Protein AF-A0A843EK26-F1 (afdb_monomer)

pLDDT: mean 82.98, std 13.91, range [39.34, 96.5]

Nearest PDB structures (foldseek):
  8uqu-assembly1_A  TM=2.388E-01  e=3.003E+00  Bordetella bronchiseptica

Mean predicted aligned error: 7.23 Å

Foldseek 3Di:
DDPLVVVLLCLLPDDPVVLVVLLVVLLVVQLQVQLVVDPNSPCSVVVSLLLLLLLLLQQLDADPQSCVVNQVVLCVVVVHRDDPVSVRVVCVVVVSSPNVVSLVVNLLVLQVVCVVPVVSSVSSLVSSSSSCSRVSDRDPVSSVSSVSSVDHDPDPDDSVVVVCVVVVVD

Sequence (170 aa):
MSSFDTLCKNIEEMDPDKFAQLFNEKSVAVISKLSSLTADGKDGVSIYMEFILASVSADGKLSPNEYLLLKPVFDRMAEKDTSYEDGVAIFNAMGLNKPGAYQKVVDLMADIFGMVDEDLKD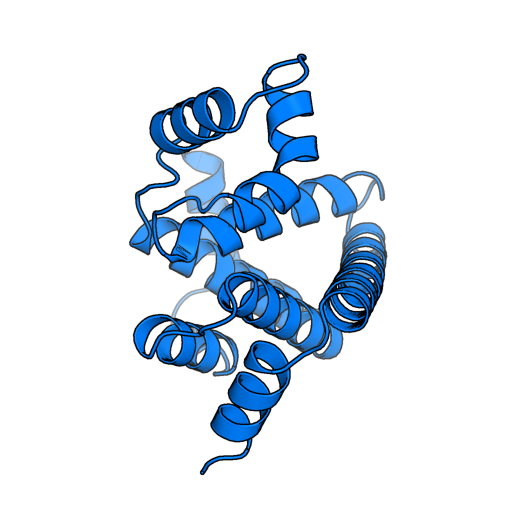DIILICLLVCGIDGEITEDEKKWIKQLIEPLQLEIDPMEYINGFLDKA

Structure (mmCIF, N/CA/C/O backbone):
data_AF-A0A843EK26-F1
#
_entry.id   AF-A0A843EK26-F1
#
loop_
_atom_site.group_PDB
_atom_site.id
_atom_site.type_symbol
_atom_site.label_atom_id
_atom_site.label_alt_id
_atom_site.label_comp_id
_atom_site.label_asym_id
_atom_site.label_entity_id
_atom_site.label_seq_id
_atom_site.pdbx_PDB_ins_code
_atom_site.Cartn_x
_atom_site.Cartn_y
_atom_site.Cartn_z
_atom_site.occupancy
_atom_site.B_iso_or_equiv
_atom_site.auth_seq_id
_atom_site.auth_comp_id
_atom_site.auth_asym_id
_atom_site.auth_atom_id
_atom_site.pdbx_PDB_model_num
ATOM 1 N N . MET A 1 1 ? -21.400 6.689 13.102 1.00 58.38 1 MET A N 1
ATOM 2 C CA . MET A 1 1 ? -20.231 6.135 12.397 1.00 58.38 1 MET A CA 1
ATOM 3 C C . MET A 1 1 ? -20.695 5.821 10.989 1.00 58.38 1 MET A C 1
ATOM 5 O O . MET A 1 1 ? -21.744 5.195 10.863 1.00 58.38 1 MET A O 1
ATOM 9 N N . SER A 1 2 ? -20.049 6.380 9.966 1.00 78.94 2 SER A N 1
ATOM 10 C CA . SER A 1 2 ? -20.408 6.077 8.575 1.00 78.94 2 SER A CA 1
ATOM 11 C C . SER A 1 2 ? -19.964 4.654 8.210 1.00 78.94 2 SER A C 1
ATOM 13 O O . SER A 1 2 ? -19.123 4.081 8.901 1.00 78.94 2 SER A O 1
ATOM 15 N N . SER A 1 3 ? -20.505 4.081 7.126 1.00 82.62 3 SER A N 1
ATOM 16 C CA . SER A 1 3 ? -20.071 2.760 6.630 1.00 82.62 3 SER A CA 1
ATOM 17 C C . SER A 1 3 ? -18.565 2.716 6.352 1.00 82.62 3 SER A C 1
ATOM 19 O O . SER A 1 3 ? -17.928 1.691 6.573 1.00 82.62 3 SER A O 1
ATOM 21 N N . PHE A 1 4 ? -18.001 3.841 5.906 1.00 85.81 4 PHE A N 1
ATOM 22 C CA . PHE A 1 4 ? -16.573 3.988 5.658 1.00 85.81 4 PHE A CA 1
ATOM 23 C C . PHE A 1 4 ? -15.762 3.954 6.956 1.00 85.81 4 PHE A C 1
ATOM 25 O O . PHE A 1 4 ? -14.807 3.196 7.061 1.00 85.81 4 PHE A O 1
ATOM 32 N N . ASP A 1 5 ? -16.179 4.698 7.985 1.00 86.38 5 ASP A N 1
ATOM 33 C CA . ASP A 1 5 ? -15.455 4.697 9.263 1.00 86.38 5 ASP A CA 1
ATOM 34 C C . ASP A 1 5 ? -15.483 3.299 9.911 1.00 86.38 5 ASP A C 1
ATOM 36 O O . ASP A 1 5 ? -14.519 2.884 10.549 1.00 86.38 5 ASP A O 1
ATOM 40 N N . THR A 1 6 ? -16.583 2.553 9.744 1.00 87.25 6 THR A N 1
ATOM 41 C CA . THR A 1 6 ? -16.665 1.152 10.179 1.00 87.25 6 THR A CA 1
ATOM 42 C C . THR A 1 6 ? -15.706 0.252 9.400 1.00 87.25 6 THR A C 1
ATOM 44 O O . THR A 1 6 ? -15.088 -0.617 10.007 1.00 87.25 6 THR A O 1
ATOM 47 N N . LEU A 1 7 ? -15.544 0.461 8.090 1.00 88.62 7 LEU A N 1
ATOM 48 C CA . LEU A 1 7 ? -14.563 -0.268 7.285 1.00 88.62 7 LEU A CA 1
ATOM 49 C C . LEU A 1 7 ? -13.130 0.008 7.758 1.00 88.62 7 LEU A C 1
ATOM 51 O O . LEU A 1 7 ? -12.394 -0.947 7.986 1.00 88.62 7 LEU A O 1
ATOM 55 N N . CYS A 1 8 ? -12.764 1.278 7.966 1.00 91.06 8 CYS A N 1
ATOM 56 C CA . CYS A 1 8 ? -11.452 1.653 8.501 1.00 91.06 8 CYS A CA 1
ATOM 57 C C . CYS A 1 8 ? -11.181 0.946 9.828 1.00 91.06 8 CYS A C 1
ATOM 59 O O . CYS A 1 8 ? -10.175 0.263 9.969 1.00 91.06 8 CYS A O 1
ATOM 61 N N . LYS A 1 9 ? -12.138 1.015 10.758 1.00 91.44 9 LYS A N 1
ATOM 62 C CA . LYS A 1 9 ? -12.010 0.368 12.062 1.00 91.44 9 LYS A CA 1
ATOM 63 C C . LYS A 1 9 ? -11.844 -1.151 11.959 1.00 91.44 9 LYS A C 1
ATOM 65 O O . LYS A 1 9 ? -11.056 -1.735 12.690 1.00 91.44 9 LYS A O 1
ATOM 70 N N . ASN A 1 10 ? -12.562 -1.797 11.041 1.00 91.06 10 ASN A N 1
ATOM 71 C CA . ASN A 1 10 ? -12.415 -3.235 10.815 1.00 91.06 10 ASN A CA 1
ATOM 72 C C . ASN A 1 10 ? -11.026 -3.612 10.280 1.00 91.06 10 ASN A C 1
ATOM 74 O O . ASN A 1 10 ? -10.596 -4.738 10.512 1.00 91.06 10 ASN A O 1
ATOM 78 N N . ILE A 1 11 ? -10.363 -2.713 9.544 1.00 92.44 11 ILE A N 1
ATOM 79 C CA . ILE A 1 11 ? -8.994 -2.903 9.049 1.00 92.44 11 ILE A CA 1
ATOM 80 C C . ILE A 1 11 ? -7.982 -2.665 10.171 1.00 92.44 11 ILE A C 1
ATOM 82 O O . ILE A 1 11 ? -7.123 -3.512 10.380 1.00 92.44 11 ILE A O 1
ATOM 86 N N . GLU A 1 12 ? -8.129 -1.579 10.932 1.00 92.44 12 GLU A N 1
ATOM 87 C CA . GLU A 1 12 ? -7.283 -1.256 12.095 1.00 92.44 12 GLU A CA 1
ATOM 88 C C . GLU A 1 12 ? -7.301 -2.376 13.153 1.00 92.44 12 GLU A C 1
ATOM 90 O O . GLU A 1 12 ? -6.279 -2.711 13.742 1.00 92.44 12 GLU A O 1
ATOM 95 N N . GLU A 1 13 ? -8.467 -2.991 13.381 1.00 92.81 13 GLU A N 1
ATOM 96 C CA . GLU A 1 13 ? -8.653 -4.095 14.333 1.00 92.81 13 GLU A CA 1
ATOM 97 C C . GLU A 1 13 ? -8.445 -5.488 13.698 1.00 92.81 13 GLU A C 1
ATOM 99 O O . GLU A 1 13 ? -8.714 -6.511 14.340 1.00 92.81 13 GLU A O 1
ATOM 104 N N . MET A 1 14 ? -8.010 -5.560 12.433 1.00 93.00 14 MET A N 1
ATOM 105 C CA . MET A 1 14 ? -7.857 -6.825 11.718 1.00 93.00 14 MET A CA 1
ATOM 106 C C . MET A 1 14 ? -6.675 -7.629 12.262 1.00 93.00 14 MET A C 1
ATOM 108 O O . MET A 1 14 ? -5.585 -7.118 12.495 1.00 93.00 14 MET A O 1
ATOM 112 N N . ASP A 1 15 ? -6.888 -8.934 12.422 1.00 92.06 15 ASP A N 1
ATOM 113 C CA . ASP A 1 15 ? -5.810 -9.863 12.747 1.00 92.06 15 ASP A CA 1
ATOM 114 C C . ASP A 1 15 ? -4.725 -9.860 11.642 1.00 92.06 15 ASP A C 1
ATOM 116 O O . ASP A 1 15 ? -5.091 -9.914 10.462 1.00 92.06 15 ASP A O 1
ATOM 120 N N . PRO A 1 16 ? -3.420 -9.839 11.984 1.00 88.88 16 PRO A N 1
ATOM 121 C CA . PRO A 1 16 ? -2.342 -9.734 10.999 1.00 88.88 16 PRO A CA 1
ATOM 122 C C . PRO A 1 16 ? -2.352 -10.815 9.912 1.00 88.88 16 PRO A C 1
ATOM 124 O O . PRO A 1 16 ? -2.076 -10.509 8.751 1.00 88.88 16 PRO A O 1
ATOM 127 N N . ASP A 1 17 ? -2.713 -12.061 10.242 1.00 89.12 17 ASP A N 1
ATOM 128 C CA . ASP A 1 17 ? -2.756 -13.145 9.253 1.00 89.12 17 ASP A CA 1
ATOM 129 C C . ASP A 1 17 ? -3.907 -12.924 8.264 1.00 89.12 17 ASP A C 1
ATOM 131 O O . ASP A 1 17 ? -3.751 -13.115 7.055 1.00 89.12 17 ASP A O 1
ATOM 135 N N . LYS A 1 18 ? -5.062 -12.463 8.761 1.00 90.50 18 LYS A N 1
ATOM 136 C CA . LYS A 1 18 ? -6.209 -12.104 7.912 1.00 90.50 18 LYS A CA 1
ATOM 137 C C . LYS A 1 18 ? -5.922 -10.889 7.044 1.00 90.50 18 LYS A C 1
ATOM 139 O O . LYS A 1 18 ? -6.314 -10.883 5.880 1.00 90.50 18 LYS A O 1
ATOM 144 N N . PHE A 1 19 ? -5.244 -9.889 7.598 1.00 91.44 19 PHE A N 1
ATOM 145 C CA . PHE A 1 19 ? -4.819 -8.710 6.858 1.00 91.44 19 PHE A CA 1
ATOM 146 C C . PHE A 1 19 ? -3.902 -9.116 5.703 1.00 91.44 19 PHE A C 1
ATOM 148 O O . PHE A 1 19 ? -4.174 -8.778 4.552 1.00 91.44 19 PHE A O 1
ATOM 155 N N . ALA A 1 20 ? -2.869 -9.918 5.984 1.00 88.75 20 ALA A N 1
ATOM 156 C CA . ALA A 1 20 ? -1.941 -10.405 4.969 1.00 88.75 20 ALA A CA 1
ATOM 157 C C . ALA A 1 20 ? -2.648 -11.264 3.910 1.00 88.75 20 ALA A C 1
ATOM 159 O O . ALA A 1 20 ? -2.371 -11.131 2.717 1.00 88.75 20 ALA A O 1
ATOM 160 N N . GLN A 1 21 ? -3.582 -12.128 4.320 1.00 89.94 21 GLN A N 1
ATOM 161 C CA . GLN A 1 21 ? -4.387 -12.920 3.394 1.00 89.94 21 GLN A CA 1
ATOM 162 C C . GLN A 1 21 ? -5.212 -12.022 2.463 1.00 89.94 21 GLN A C 1
ATOM 164 O O . GLN A 1 21 ? -5.117 -12.173 1.246 1.00 89.94 21 GLN A O 1
ATOM 169 N N . LEU A 1 22 ? -5.978 -11.077 3.016 1.00 91.94 22 LEU A N 1
ATOM 170 C CA . LEU A 1 22 ? -6.812 -10.165 2.236 1.00 91.94 22 LEU A CA 1
ATOM 171 C C . LEU A 1 22 ? -5.964 -9.313 1.285 1.00 91.94 22 LEU A C 1
ATOM 173 O O . LEU A 1 22 ? -6.301 -9.184 0.109 1.00 91.94 22 LEU A O 1
ATOM 177 N N . PHE A 1 23 ? -4.841 -8.783 1.772 1.00 91.94 23 PHE A N 1
ATOM 178 C CA . PHE A 1 23 ? -3.907 -8.016 0.959 1.00 91.94 23 PHE A CA 1
ATOM 179 C C . PHE A 1 23 ? -3.390 -8.839 -0.225 1.00 91.94 23 PHE A C 1
ATOM 181 O O . PHE A 1 23 ? -3.432 -8.375 -1.364 1.00 91.94 23 PHE A O 1
ATOM 188 N N . ASN A 1 24 ? -2.957 -10.081 0.009 1.00 91.12 24 ASN A N 1
ATOM 189 C CA . ASN A 1 24 ? -2.456 -10.969 -1.041 1.00 91.12 24 ASN A CA 1
ATOM 190 C C . ASN A 1 24 ? -3.545 -11.357 -2.048 1.00 91.12 24 ASN A C 1
ATOM 192 O O . ASN A 1 24 ? -3.299 -11.338 -3.253 1.00 91.12 24 ASN A O 1
ATOM 196 N N . GLU A 1 25 ? -4.749 -11.684 -1.577 1.00 93.00 25 GLU A N 1
ATOM 197 C CA . GLU A 1 25 ? -5.889 -12.009 -2.441 1.00 93.00 25 GLU A CA 1
ATOM 198 C C . GLU A 1 25 ? -6.218 -10.847 -3.384 1.00 93.00 25 GLU A C 1
ATOM 200 O O . GLU A 1 25 ? -6.363 -11.047 -4.593 1.00 93.00 25 GLU A O 1
ATOM 205 N N . LYS A 1 26 ? -6.261 -9.622 -2.850 1.00 93.38 26 LYS A N 1
ATOM 206 C CA . LYS A 1 26 ? -6.525 -8.412 -3.635 1.00 93.38 26 LYS A CA 1
ATOM 207 C C . LYS A 1 26 ? -5.369 -8.064 -4.565 1.00 93.38 26 LYS A C 1
ATOM 209 O O . LYS A 1 26 ? -5.607 -7.778 -5.734 1.00 93.38 26 LYS A O 1
ATOM 214 N N . SER A 1 27 ? -4.128 -8.211 -4.104 1.00 91.56 27 SER A N 1
ATOM 215 C CA . SER A 1 27 ? -2.926 -8.052 -4.934 1.00 91.56 27 SER A CA 1
ATOM 216 C C . SER A 1 27 ? -2.981 -8.951 -6.172 1.00 91.56 27 SER A C 1
ATOM 218 O O . SER A 1 27 ? -2.779 -8.491 -7.292 1.00 91.56 27 SER A O 1
ATOM 220 N N . VAL A 1 28 ? -3.291 -10.240 -5.990 1.00 92.00 28 VAL A N 1
ATOM 221 C CA . VAL A 1 28 ? -3.370 -11.215 -7.088 1.00 92.00 28 VAL A CA 1
ATOM 222 C C . VAL A 1 28 ? -4.496 -10.869 -8.061 1.00 92.00 28 VAL A C 1
ATOM 224 O O . VAL A 1 28 ? -4.291 -10.961 -9.273 1.00 92.00 28 VAL A O 1
ATOM 227 N N . ALA A 1 29 ? -5.660 -10.448 -7.557 1.00 91.81 29 ALA A N 1
ATOM 228 C CA . ALA A 1 29 ? -6.778 -10.024 -8.396 1.00 91.81 29 ALA A CA 1
ATOM 229 C C . ALA A 1 29 ? -6.401 -8.816 -9.272 1.00 91.81 29 ALA A C 1
ATOM 231 O O . ALA A 1 29 ? -6.572 -8.869 -10.493 1.00 91.81 29 ALA A O 1
ATOM 232 N N . VAL A 1 30 ? -5.806 -7.780 -8.672 1.00 91.81 30 VAL A N 1
ATOM 233 C CA . VAL A 1 30 ? -5.344 -6.577 -9.380 1.00 91.81 30 VAL A CA 1
ATOM 234 C C . VAL A 1 30 ? -4.275 -6.925 -10.412 1.00 91.81 30 VAL A C 1
ATOM 236 O O . VAL A 1 30 ? -4.439 -6.590 -11.583 1.00 91.81 30 VAL A O 1
ATOM 239 N N . ILE A 1 31 ? -3.226 -7.665 -10.033 1.00 90.75 31 ILE A N 1
ATOM 240 C CA . ILE A 1 31 ? -2.164 -8.092 -10.961 1.00 90.75 31 ILE A CA 1
ATOM 241 C C . ILE A 1 31 ? -2.755 -8.858 -12.148 1.00 90.75 31 ILE A C 1
ATOM 243 O O . ILE A 1 31 ? -2.406 -8.579 -13.293 1.00 90.75 31 ILE A O 1
ATOM 247 N N . SER A 1 32 ? -3.665 -9.806 -11.900 1.00 89.69 32 SER A N 1
ATOM 248 C CA . SER A 1 32 ? -4.282 -10.604 -12.964 1.00 89.69 32 SER A CA 1
ATOM 249 C C . SER A 1 32 ? -5.067 -9.736 -13.945 1.00 89.69 32 SER A C 1
ATOM 251 O O . SER A 1 32 ? -4.988 -9.958 -15.155 1.00 89.69 32 SER A O 1
ATOM 253 N N . LYS A 1 33 ? -5.823 -8.756 -13.441 1.00 90.00 33 LYS A N 1
ATOM 254 C CA . LYS A 1 33 ? -6.579 -7.823 -14.277 1.00 90.00 33 LYS A CA 1
ATOM 255 C C . LYS A 1 33 ? -5.641 -6.913 -15.067 1.00 90.00 33 LYS A C 1
ATOM 257 O O . LYS A 1 33 ? -5.759 -6.859 -16.287 1.00 90.00 33 LYS A O 1
ATOM 262 N N . LEU A 1 34 ? -4.646 -6.303 -14.423 1.00 87.75 34 LEU A N 1
ATOM 263 C CA . LEU A 1 34 ? -3.649 -5.458 -15.090 1.00 87.75 34 LEU A CA 1
ATOM 264 C C . LEU A 1 34 ? -2.885 -6.220 -16.180 1.00 87.75 34 LEU A C 1
ATOM 266 O O . LEU A 1 34 ? -2.751 -5.729 -17.296 1.00 87.75 34 LEU A O 1
ATOM 270 N N . SER A 1 35 ? -2.455 -7.454 -15.911 1.00 87.50 35 SER A N 1
ATOM 271 C CA . SER A 1 35 ? -1.806 -8.310 -16.913 1.00 87.50 35 SER A CA 1
ATOM 272 C C . SER A 1 35 ? -2.715 -8.660 -18.093 1.00 87.50 35 SER A C 1
ATOM 274 O O . SER A 1 35 ? -2.214 -8.914 -19.181 1.00 87.50 35 SER A O 1
ATOM 276 N N . SER A 1 36 ? -4.039 -8.681 -17.918 1.00 86.19 36 SER A N 1
ATOM 277 C CA . SER A 1 36 ? -4.971 -8.894 -19.035 1.00 86.19 36 SER A CA 1
ATOM 278 C C . SER A 1 36 ? -5.165 -7.650 -19.912 1.00 86.19 36 SER A C 1
ATOM 280 O O . SER A 1 36 ? -5.570 -7.777 -21.067 1.00 86.19 36 SER A O 1
ATOM 282 N N . LEU A 1 37 ? -4.855 -6.464 -19.377 1.00 81.31 37 LEU A N 1
ATOM 283 C CA . LEU A 1 37 ? -4.981 -5.176 -20.063 1.00 81.31 37 LEU A CA 1
ATOM 284 C C . LEU A 1 37 ? -3.711 -4.776 -20.828 1.00 81.31 37 LEU A C 1
ATOM 286 O O . LEU A 1 37 ? -3.776 -3.928 -21.717 1.00 81.31 37 LEU A O 1
ATOM 290 N N . THR A 1 38 ? -2.559 -5.375 -20.516 1.00 76.62 38 THR A N 1
ATOM 291 C CA . THR A 1 38 ? -1.278 -5.044 -21.153 1.00 76.62 38 THR A CA 1
ATOM 292 C C . THR A 1 38 ? -1.000 -5.936 -22.363 1.00 76.62 38 THR A C 1
ATOM 294 O O . THR A 1 38 ? -1.228 -7.144 -22.351 1.00 76.62 38 THR A O 1
ATOM 297 N N . ALA A 1 39 ? -0.489 -5.339 -23.446 1.00 68.19 39 ALA A N 1
ATOM 298 C CA . ALA A 1 39 ? -0.324 -6.016 -24.738 1.00 68.19 39 ALA A CA 1
ATOM 299 C C . ALA A 1 39 ? 0.673 -7.194 -24.717 1.00 68.19 39 ALA A C 1
ATOM 301 O O . ALA A 1 39 ? 0.615 -8.058 -25.593 1.00 68.19 39 ALA A O 1
ATOM 302 N N . ASP A 1 40 ? 1.582 -7.241 -23.739 1.00 65.00 40 ASP A N 1
ATOM 303 C CA . ASP A 1 40 ? 2.568 -8.312 -23.566 1.00 65.00 40 ASP A CA 1
ATOM 304 C C . ASP A 1 40 ? 2.327 -9.190 -22.320 1.00 65.00 40 ASP A C 1
ATOM 306 O O . ASP A 1 40 ? 3.080 -10.141 -22.088 1.00 65.00 40 ASP A O 1
ATOM 310 N N . GLY A 1 41 ? 1.302 -8.878 -21.514 1.00 55.09 41 GLY A N 1
ATOM 311 C CA . GLY A 1 41 ? 0.930 -9.550 -20.265 1.00 55.09 41 GLY A CA 1
ATOM 312 C C . GLY A 1 41 ? 1.959 -9.496 -19.126 1.00 55.09 41 GLY A C 1
ATOM 313 O O . GLY A 1 41 ? 1.633 -9.844 -17.986 1.00 55.09 41 GLY A O 1
ATOM 314 N N . LYS A 1 42 ? 3.197 -9.066 -19.401 1.00 58.47 42 LYS A N 1
ATOM 315 C CA . LYS A 1 42 ? 4.316 -9.019 -18.447 1.00 58.47 42 LYS A CA 1
ATOM 316 C C . LYS A 1 42 ? 4.339 -7.728 -17.644 1.00 58.47 42 LYS A C 1
ATOM 318 O O . LYS A 1 42 ? 4.864 -7.727 -16.533 1.00 58.47 42 LYS A O 1
ATOM 323 N N . ASP A 1 43 ? 3.749 -6.669 -18.179 1.00 76.31 43 ASP A N 1
ATOM 324 C CA . ASP A 1 43 ? 3.794 -5.351 -17.557 1.00 76.31 43 ASP A CA 1
ATOM 325 C C . ASP A 1 43 ? 2.845 -5.205 -16.350 1.00 76.31 43 ASP A C 1
ATOM 327 O O . ASP A 1 43 ? 3.080 -4.389 -15.469 1.00 76.31 43 ASP A O 1
ATOM 331 N N . GLY A 1 44 ? 1.827 -6.067 -16.208 1.00 82.06 44 GLY A N 1
ATOM 332 C CA . GLY A 1 44 ? 0.850 -5.964 -15.110 1.00 82.06 44 GLY A CA 1
ATOM 333 C C . GLY A 1 44 ? 1.460 -6.066 -13.705 1.00 82.06 44 GLY A C 1
ATOM 334 O O . GLY A 1 44 ? 1.032 -5.369 -12.787 1.00 82.06 44 GLY A O 1
ATOM 335 N N . VAL A 1 45 ? 2.511 -6.878 -13.542 1.00 83.69 45 VAL A N 1
ATOM 336 C CA . VAL A 1 45 ? 3.272 -6.960 -12.284 1.00 83.69 45 VAL A CA 1
ATOM 337 C C . VAL A 1 45 ? 4.080 -5.683 -12.044 1.00 83.69 45 VAL A C 1
ATOM 339 O O . VAL A 1 45 ? 4.145 -5.220 -10.910 1.00 83.69 45 VAL A O 1
ATOM 342 N N . SER A 1 46 ? 4.686 -5.110 -13.088 1.00 82.50 46 SER A N 1
ATOM 343 C CA . SER A 1 46 ? 5.455 -3.864 -12.984 1.00 82.50 46 SER A CA 1
ATOM 344 C C . SER A 1 46 ? 4.546 -2.690 -12.620 1.00 82.50 46 SER A C 1
ATOM 346 O O . SER A 1 46 ? 4.822 -2.004 -11.642 1.00 82.50 46 SER A O 1
ATOM 348 N N . ILE A 1 47 ? 3.413 -2.540 -13.314 1.00 85.81 47 ILE A N 1
ATOM 349 C CA . ILE A 1 47 ? 2.392 -1.522 -13.024 1.00 85.81 47 ILE A CA 1
ATOM 350 C C . ILE A 1 47 ? 1.887 -1.663 -11.584 1.00 85.81 47 ILE A C 1
ATOM 352 O O . ILE A 1 47 ? 1.747 -0.672 -10.872 1.00 85.81 47 ILE A O 1
ATOM 356 N N . TYR A 1 48 ? 1.644 -2.895 -11.124 1.00 89.00 48 TYR A N 1
ATOM 357 C CA . TYR A 1 48 ? 1.241 -3.137 -9.740 1.00 89.00 48 TYR A CA 1
ATOM 358 C C . TYR A 1 48 ? 2.322 -2.731 -8.727 1.00 89.00 48 TYR A C 1
ATOM 360 O O . TYR A 1 48 ? 2.011 -2.126 -7.703 1.00 89.00 48 TYR A O 1
ATOM 368 N N . MET A 1 49 ? 3.593 -3.040 -9.002 1.00 85.62 49 MET A N 1
ATOM 369 C CA . MET A 1 49 ? 4.710 -2.627 -8.145 1.00 85.62 49 MET A CA 1
ATOM 370 C C . MET A 1 49 ? 4.831 -1.100 -8.073 1.00 85.62 49 MET A C 1
ATOM 372 O O . MET A 1 49 ? 5.041 -0.563 -6.987 1.00 85.62 49 MET A O 1
ATOM 376 N N . GLU A 1 50 ? 4.668 -0.403 -9.200 1.00 84.69 50 GLU A N 1
ATOM 377 C CA . GLU A 1 50 ? 4.663 1.063 -9.258 1.00 84.69 50 GLU A CA 1
ATOM 378 C C . GLU A 1 50 ? 3.481 1.661 -8.492 1.00 84.69 50 GLU A C 1
ATOM 380 O O . GLU A 1 50 ? 3.660 2.609 -7.728 1.00 84.69 50 GLU A O 1
ATOM 385 N N . PHE A 1 51 ? 2.295 1.066 -8.634 1.00 89.06 51 PHE A N 1
ATOM 386 C CA . PHE A 1 51 ? 1.111 1.443 -7.870 1.00 89.06 51 PHE A CA 1
ATOM 387 C C . PHE A 1 51 ? 1.349 1.311 -6.362 1.00 89.06 51 PHE A C 1
ATOM 389 O O . PHE A 1 51 ? 1.146 2.271 -5.627 1.00 89.06 51 PHE A O 1
ATOM 396 N N . ILE A 1 52 ? 1.822 0.152 -5.894 1.00 90.88 52 ILE A N 1
AT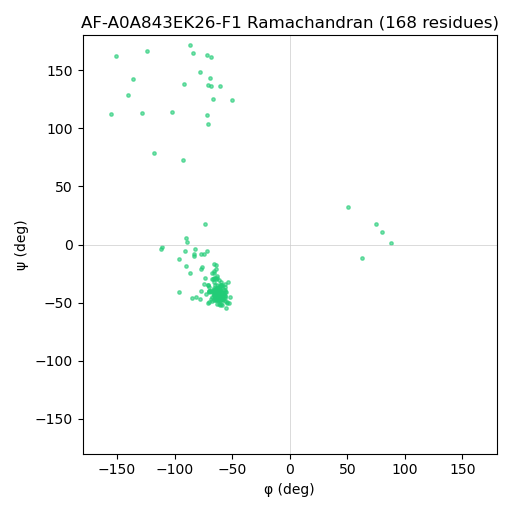OM 397 C CA . ILE A 1 52 ? 2.086 -0.079 -4.468 1.00 90.88 52 ILE A CA 1
ATOM 398 C C . ILE A 1 52 ? 3.130 0.900 -3.927 1.00 90.88 52 ILE A C 1
ATOM 400 O O . ILE A 1 52 ? 2.951 1.450 -2.839 1.00 90.88 52 ILE A O 1
ATOM 404 N N . LEU A 1 53 ? 4.188 1.163 -4.697 1.00 88.06 53 LEU A N 1
ATOM 405 C CA . LEU A 1 53 ? 5.192 2.159 -4.343 1.00 88.06 53 LEU A CA 1
ATOM 406 C C . LEU A 1 53 ? 4.565 3.549 -4.180 1.00 88.06 53 LEU A C 1
ATOM 408 O O . LEU A 1 53 ? 4.835 4.230 -3.192 1.00 88.06 53 LEU A O 1
ATOM 412 N N . ALA A 1 54 ? 3.715 3.964 -5.122 1.00 88.12 54 ALA A N 1
ATOM 413 C CA . ALA A 1 54 ? 3.028 5.250 -5.070 1.00 88.12 54 ALA A CA 1
ATOM 414 C C . ALA A 1 54 ? 2.042 5.341 -3.892 1.00 88.12 54 ALA A C 1
ATOM 416 O O . ALA A 1 54 ? 1.987 6.381 -3.238 1.00 88.12 54 ALA A O 1
ATOM 417 N N . SER A 1 55 ? 1.325 4.256 -3.582 1.00 89.94 55 SER A N 1
ATOM 418 C CA . SER A 1 55 ? 0.372 4.182 -2.467 1.00 89.94 55 SER A CA 1
ATOM 419 C C . SER A 1 55 ? 1.048 4.311 -1.106 1.00 89.94 55 SER A C 1
ATOM 421 O O . SER A 1 55 ? 0.594 5.105 -0.293 1.00 89.94 55 SER A O 1
ATOM 423 N N . VAL A 1 56 ? 2.169 3.617 -0.880 1.00 89.94 56 VAL A N 1
ATOM 424 C CA . VAL A 1 56 ? 2.985 3.800 0.340 1.00 89.94 56 VAL A CA 1
ATOM 425 C C . VAL A 1 56 ? 3.552 5.220 0.407 1.00 89.94 56 VAL A C 1
ATOM 427 O O . VAL A 1 56 ? 3.597 5.845 1.453 1.00 89.94 56 VAL A O 1
ATOM 430 N N . SER A 1 57 ? 3.939 5.791 -0.733 1.00 87.44 57 SER A N 1
ATOM 431 C CA . SER A 1 57 ? 4.513 7.144 -0.779 1.00 87.44 57 SER A CA 1
ATOM 432 C C . SER A 1 57 ? 3.496 8.266 -0.526 1.00 87.44 57 SER A C 1
ATOM 434 O O . SER A 1 57 ? 3.874 9.440 -0.476 1.00 87.44 57 SER A O 1
ATOM 436 N N . ALA A 1 58 ? 2.205 7.941 -0.403 1.00 81.88 58 ALA A N 1
ATOM 437 C CA . ALA A 1 58 ? 1.123 8.913 -0.311 1.00 81.88 58 ALA A CA 1
ATOM 438 C C . ALA A 1 58 ? 1.142 9.735 0.988 1.00 81.88 58 ALA A C 1
ATOM 440 O O . ALA A 1 58 ? 0.638 10.860 0.984 1.00 81.88 58 ALA A O 1
ATOM 441 N N . ASP A 1 59 ? 1.740 9.229 2.069 1.00 83.50 59 ASP A N 1
ATOM 442 C CA . ASP A 1 59 ? 1.911 9.953 3.337 1.00 83.50 59 ASP A CA 1
ATOM 443 C C . ASP A 1 59 ? 3.307 10.622 3.460 1.00 83.50 59 ASP A C 1
ATOM 445 O O . ASP A 1 59 ? 3.532 11.510 4.292 1.00 83.50 59 ASP A O 1
ATOM 449 N N . GLY A 1 60 ? 4.234 10.259 2.562 1.00 84.69 60 GLY A N 1
ATOM 450 C CA . GLY A 1 60 ? 5.588 10.795 2.462 1.00 84.69 60 GLY A CA 1
ATOM 451 C C . GLY A 1 60 ? 6.585 10.199 3.455 1.00 84.69 60 GLY A C 1
ATOM 452 O O . GLY A 1 60 ? 7.687 10.742 3.603 1.00 84.69 60 GLY A O 1
ATOM 453 N N . LYS A 1 61 ? 6.225 9.121 4.147 1.00 88.56 61 LYS A N 1
ATOM 454 C CA . LYS A 1 61 ? 7.088 8.397 5.073 1.00 88.56 61 LYS A CA 1
ATOM 455 C C . LYS A 1 61 ? 7.154 6.933 4.651 1.00 88.56 61 LYS A C 1
ATOM 457 O O . LYS A 1 61 ? 6.456 6.486 3.759 1.00 88.56 61 LYS A O 1
ATOM 462 N N . LEU A 1 62 ? 8.116 6.230 5.229 1.00 92.06 62 LEU A N 1
ATOM 463 C CA . LEU A 1 62 ? 8.235 4.793 5.073 1.00 92.06 62 LEU A CA 1
ATOM 464 C C . LEU A 1 62 ? 8.334 4.218 6.473 1.00 92.06 62 LEU A C 1
ATOM 466 O O . LEU A 1 62 ? 9.309 4.497 7.174 1.00 92.06 62 LEU A O 1
ATOM 470 N N . SER A 1 63 ? 7.329 3.464 6.888 1.00 92.88 63 SER A N 1
ATOM 471 C CA . SER A 1 63 ? 7.326 2.741 8.150 1.00 92.88 63 SER A CA 1
ATOM 472 C C . SER A 1 63 ? 8.045 1.391 8.018 1.00 92.88 63 SER A C 1
ATOM 474 O O . SER A 1 63 ? 8.295 0.908 6.908 1.00 92.88 63 SER A O 1
ATOM 476 N N . PRO A 1 64 ? 8.405 0.728 9.134 1.00 92.94 64 PRO A N 1
ATOM 477 C CA . PRO A 1 64 ? 8.976 -0.615 9.084 1.00 92.94 64 PRO A CA 1
ATOM 478 C C . PRO A 1 64 ? 8.063 -1.650 8.414 1.00 92.94 64 PRO A C 1
ATOM 480 O O . PRO A 1 64 ? 8.568 -2.529 7.718 1.00 92.94 64 PRO A O 1
ATOM 483 N N . ASN A 1 65 ? 6.742 -1.561 8.598 1.00 90.94 65 ASN A N 1
ATOM 484 C CA . ASN A 1 65 ? 5.814 -2.527 8.009 1.00 90.94 65 ASN A CA 1
ATOM 485 C C . ASN A 1 65 ? 5.599 -2.255 6.515 1.00 90.94 65 ASN A C 1
ATOM 487 O O . ASN A 1 65 ? 5.626 -3.187 5.712 1.00 90.94 65 ASN A O 1
ATOM 491 N N . GLU A 1 66 ? 5.488 -0.986 6.121 1.00 91.44 66 GLU A N 1
ATOM 492 C CA . GLU A 1 66 ? 5.467 -0.583 4.711 1.00 91.44 66 GLU A CA 1
ATOM 493 C C . GLU A 1 66 ? 6.768 -0.956 3.994 1.00 91.44 66 GLU A C 1
ATOM 495 O O . GLU A 1 66 ? 6.767 -1.395 2.845 1.00 91.44 66 GLU A O 1
ATOM 500 N N . TYR A 1 67 ? 7.902 -0.855 4.687 1.00 93.81 67 TYR A N 1
ATOM 501 C CA . TYR A 1 67 ? 9.170 -1.339 4.166 1.00 93.81 67 TYR A CA 1
ATOM 502 C C . TYR A 1 67 ? 9.140 -2.843 3.899 1.00 93.81 67 TYR A C 1
ATOM 504 O O . TYR A 1 67 ? 9.613 -3.265 2.850 1.00 93.81 67 TYR A O 1
ATOM 512 N N . LEU A 1 68 ? 8.589 -3.662 4.800 1.00 91.75 68 LEU A N 1
ATOM 513 C CA . LEU A 1 68 ? 8.477 -5.105 4.560 1.00 91.75 68 LEU A CA 1
ATOM 514 C C . L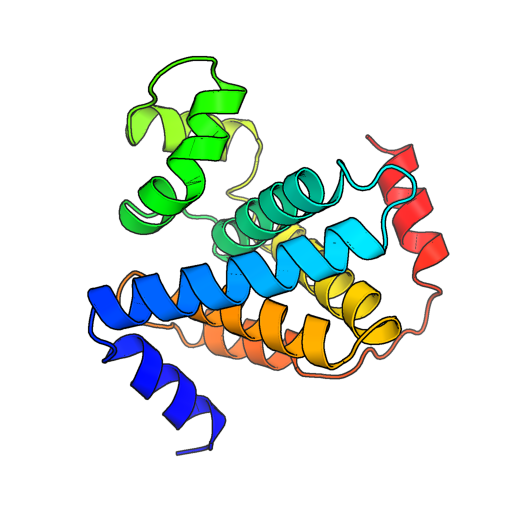EU A 1 68 ? 7.622 -5.410 3.324 1.00 91.75 68 LEU A C 1
ATOM 516 O O . LEU A 1 68 ? 7.944 -6.336 2.580 1.00 91.75 68 LEU A O 1
ATOM 520 N N . LEU A 1 69 ? 6.590 -4.600 3.078 1.00 87.56 69 LEU A N 1
ATOM 521 C CA . LEU A 1 69 ? 5.769 -4.668 1.873 1.00 87.56 69 LEU A CA 1
ATOM 522 C C . LEU A 1 69 ? 6.580 -4.348 0.606 1.00 87.56 69 LEU A C 1
ATOM 524 O O . LEU A 1 69 ? 6.518 -5.078 -0.383 1.00 87.56 69 LEU A O 1
ATOM 528 N N . LEU A 1 70 ? 7.358 -3.262 0.642 1.00 89.50 70 LEU A N 1
ATOM 529 C CA . LEU A 1 70 ? 8.158 -2.776 -0.485 1.00 89.50 70 LEU A CA 1
ATOM 530 C C . LEU A 1 70 ? 9.507 -3.471 -0.635 1.00 89.50 70 LEU A C 1
ATOM 532 O O . LEU A 1 70 ? 10.179 -3.292 -1.651 1.00 89.50 70 LEU A O 1
ATOM 536 N N . LYS A 1 71 ? 9.917 -4.281 0.338 1.00 91.19 71 LYS A N 1
ATOM 537 C CA . LYS A 1 71 ? 11.230 -4.918 0.360 1.00 91.19 71 LYS A CA 1
ATOM 538 C C . LYS A 1 71 ? 11.555 -5.663 -0.940 1.00 91.19 71 LYS A C 1
ATOM 540 O O . LYS A 1 71 ? 12.637 -5.427 -1.466 1.00 91.19 71 LYS A O 1
ATOM 545 N N . PRO A 1 72 ? 10.657 -6.470 -1.539 1.00 85.75 72 PRO A N 1
ATOM 546 C CA . PRO A 1 72 ? 10.947 -7.113 -2.821 1.00 85.75 72 PRO A CA 1
ATOM 547 C C . PRO A 1 72 ? 11.239 -6.117 -3.956 1.00 85.75 72 PRO A C 1
ATOM 549 O O . PRO A 1 72 ? 12.035 -6.413 -4.848 1.00 85.75 72 PRO A O 1
ATOM 552 N N . VAL A 1 73 ? 10.608 -4.938 -3.930 1.00 84.56 73 VAL A N 1
ATOM 553 C CA . VAL A 1 73 ? 10.850 -3.855 -4.894 1.00 84.56 73 VAL A CA 1
ATOM 554 C C . VAL A 1 73 ? 12.225 -3.243 -4.641 1.00 84.56 73 VAL A C 1
ATOM 556 O O . VAL A 1 73 ? 13.034 -3.169 -5.563 1.00 84.56 73 VAL A O 1
ATOM 559 N N . PHE A 1 74 ? 12.532 -2.877 -3.395 1.00 87.88 74 PHE A N 1
ATOM 560 C CA . PHE A 1 74 ? 13.831 -2.307 -3.036 1.00 87.88 74 PHE A CA 1
ATOM 561 C C . PHE A 1 74 ? 14.992 -3.272 -3.286 1.00 87.88 74 PHE A C 1
ATOM 563 O O . PHE A 1 74 ? 16.002 -2.858 -3.856 1.00 87.88 74 PHE A O 1
ATOM 570 N N . ASP A 1 75 ? 14.825 -4.556 -2.966 1.00 89.38 75 ASP A N 1
ATOM 571 C CA . ASP A 1 75 ? 15.826 -5.594 -3.213 1.00 89.38 75 ASP A CA 1
ATOM 572 C C . ASP A 1 75 ? 16.135 -5.729 -4.704 1.00 89.38 75 ASP A C 1
ATOM 574 O O . ASP A 1 75 ? 17.294 -5.809 -5.119 1.00 89.38 75 ASP A O 1
ATOM 578 N N . ARG A 1 76 ? 15.084 -5.709 -5.532 1.00 84.38 76 ARG A N 1
ATOM 579 C CA . ARG A 1 76 ? 15.209 -5.759 -6.989 1.00 84.38 76 ARG A CA 1
ATOM 580 C C . ARG A 1 76 ? 15.898 -4.514 -7.541 1.00 84.38 76 ARG A C 1
ATOM 582 O O . ARG A 1 76 ? 16.729 -4.645 -8.432 1.00 84.38 76 ARG A O 1
ATOM 589 N N . MET A 1 77 ? 15.564 -3.328 -7.036 1.00 81.94 77 MET A N 1
ATOM 590 C CA . MET A 1 77 ? 16.154 -2.063 -7.489 1.00 81.94 77 MET A CA 1
ATOM 591 C C . MET A 1 77 ? 17.622 -1.916 -7.083 1.00 81.94 77 MET A C 1
ATOM 593 O O . MET A 1 77 ? 18.413 -1.353 -7.835 1.00 81.94 77 MET A O 1
ATOM 597 N N . ALA A 1 78 ? 17.981 -2.407 -5.898 1.00 87.25 78 ALA A N 1
ATOM 598 C CA . ALA A 1 78 ? 19.333 -2.315 -5.359 1.00 87.25 78 ALA A CA 1
ATOM 599 C C . ALA A 1 78 ? 20.218 -3.524 -5.712 1.00 87.25 78 ALA A C 1
ATOM 601 O O . ALA A 1 78 ? 21.400 -3.523 -5.366 1.00 87.25 78 ALA A O 1
ATOM 602 N N . GLU A 1 79 ? 19.650 -4.550 -6.358 1.00 90.94 79 GLU A N 1
ATOM 603 C CA . GLU A 1 79 ? 20.290 -5.840 -6.661 1.00 90.94 79 GLU A CA 1
ATOM 604 C C . GLU A 1 79 ? 20.959 -6.490 -5.431 1.00 90.94 79 GLU A C 1
ATOM 606 O O . GLU A 1 79 ? 21.983 -7.171 -5.528 1.00 90.94 79 GLU A O 1
ATOM 611 N N . LYS A 1 80 ? 20.381 -6.273 -4.245 1.00 93.00 80 LYS A N 1
ATOM 612 C CA . LYS A 1 80 ? 20.872 -6.792 -2.963 1.00 93.00 80 LYS A CA 1
ATOM 613 C C . LYS A 1 80 ? 19.720 -6.997 -1.991 1.00 93.00 80 LYS A C 1
ATOM 615 O O . LYS A 1 80 ? 18.672 -6.395 -2.146 1.00 93.00 80 LYS A O 1
ATOM 620 N N . ASP A 1 81 ? 19.956 -7.784 -0.952 1.00 95.44 81 ASP A N 1
ATOM 621 C CA . ASP A 1 81 ? 19.074 -7.848 0.213 1.00 95.44 81 ASP A CA 1
ATOM 622 C C . ASP A 1 81 ? 19.203 -6.534 1.010 1.00 95.44 81 ASP A C 1
ATOM 624 O O . ASP A 1 81 ? 20.233 -6.285 1.642 1.00 95.44 81 ASP A O 1
ATOM 628 N N . THR A 1 82 ? 18.216 -5.641 0.904 1.00 95.12 82 THR A N 1
ATOM 629 C CA . THR A 1 82 ? 18.222 -4.330 1.562 1.00 95.12 82 THR A CA 1
ATOM 630 C C . THR A 1 82 ? 17.873 -4.451 3.043 1.00 95.12 82 THR A C 1
ATOM 632 O O . THR A 1 82 ? 17.075 -5.307 3.443 1.00 95.12 82 THR A O 1
ATOM 635 N N . SER A 1 83 ? 18.438 -3.567 3.870 1.00 96.50 83 SER A N 1
ATOM 636 C CA . SER A 1 83 ? 17.923 -3.287 5.217 1.00 96.50 83 SER A CA 1
ATOM 637 C C . SER A 1 83 ? 16.827 -2.212 5.189 1.00 96.50 83 SER A C 1
ATOM 639 O O . SER A 1 83 ? 16.595 -1.566 4.167 1.00 96.50 83 SER A O 1
ATOM 641 N N . TYR A 1 84 ? 16.160 -1.981 6.323 1.00 96.12 84 TYR A N 1
ATOM 642 C CA . TYR A 1 84 ? 15.211 -0.870 6.450 1.00 96.12 84 TYR A CA 1
ATOM 643 C C . TYR A 1 84 ? 15.881 0.487 6.178 1.00 96.12 84 TYR A C 1
ATOM 645 O O . TYR A 1 84 ? 15.331 1.328 5.473 1.00 96.12 84 TYR A O 1
ATOM 653 N N . GLU A 1 85 ? 17.107 0.684 6.668 1.00 96.31 85 GLU A N 1
ATOM 654 C CA . GLU A 1 85 ? 17.882 1.908 6.450 1.00 96.31 85 GLU A CA 1
ATOM 655 C C . GLU A 1 85 ? 18.234 2.106 4.970 1.00 96.31 85 GLU A C 1
ATOM 657 O O . GLU A 1 85 ? 18.170 3.232 4.473 1.00 96.31 85 GLU A O 1
ATOM 662 N N . ASP A 1 86 ? 18.558 1.022 4.256 1.00 95.44 86 ASP A N 1
ATOM 663 C CA . ASP A 1 86 ? 18.713 1.049 2.799 1.00 95.44 86 ASP A CA 1
ATOM 664 C C . ASP A 1 86 ? 17.400 1.467 2.116 1.00 95.44 86 ASP A C 1
ATOM 666 O O . ASP A 1 86 ? 17.414 2.342 1.249 1.00 95.44 86 ASP A O 1
ATOM 670 N N . GLY A 1 87 ? 16.267 0.890 2.531 1.00 93.94 87 GLY A N 1
ATOM 671 C CA . GLY A 1 87 ? 14.938 1.225 2.014 1.00 93.94 87 GLY A CA 1
ATOM 672 C C . GLY A 1 87 ? 14.591 2.703 2.198 1.00 93.94 87 GLY A C 1
ATOM 673 O O . GLY A 1 87 ? 14.207 3.369 1.242 1.00 93.94 87 GLY A O 1
ATOM 674 N N . VAL A 1 88 ? 14.824 3.260 3.390 1.00 94.44 88 VAL A N 1
ATOM 675 C CA . VAL A 1 88 ? 14.630 4.694 3.673 1.00 94.44 88 VAL A CA 1
ATOM 676 C C . VAL A 1 88 ? 15.542 5.567 2.803 1.00 94.44 88 VAL A C 1
ATOM 678 O O . VAL A 1 88 ? 15.124 6.625 2.323 1.00 94.44 88 VAL A O 1
ATOM 681 N N . ALA A 1 89 ? 16.792 5.152 2.579 1.00 93.56 89 ALA A N 1
ATOM 682 C CA . ALA A 1 89 ? 17.711 5.883 1.711 1.00 93.56 89 ALA A CA 1
ATOM 683 C C . ALA A 1 89 ? 17.229 5.890 0.250 1.00 93.56 89 ALA A C 1
ATOM 685 O O . ALA A 1 89 ? 17.199 6.956 -0.368 1.00 93.56 89 ALA A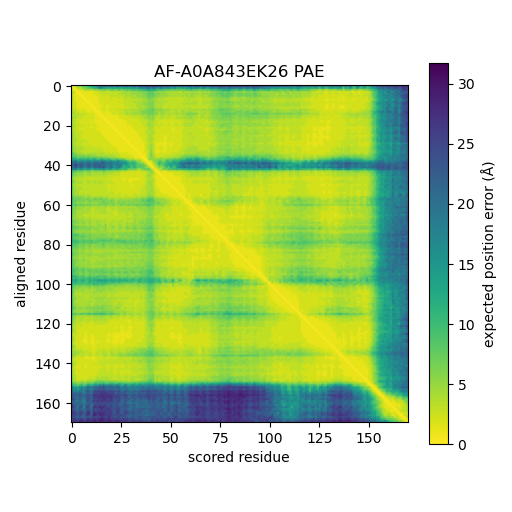 O 1
ATOM 686 N N . ILE A 1 90 ? 16.805 4.736 -0.274 1.00 91.38 90 ILE A N 1
ATOM 687 C CA . ILE A 1 90 ? 16.230 4.597 -1.621 1.00 91.38 90 ILE A CA 1
ATOM 688 C C . ILE A 1 90 ? 14.967 5.454 -1.746 1.00 91.38 90 ILE A C 1
ATOM 690 O O . ILE A 1 90 ? 14.856 6.255 -2.674 1.00 91.38 90 ILE A O 1
ATOM 694 N N . PHE A 1 91 ? 14.065 5.360 -0.769 1.00 90.50 91 PHE A N 1
ATOM 695 C CA . PHE A 1 91 ? 12.800 6.086 -0.739 1.00 90.50 91 PHE A CA 1
ATOM 696 C C . PHE A 1 91 ? 13.003 7.602 -0.846 1.00 90.50 91 PHE A C 1
ATOM 698 O O . PHE A 1 91 ? 12.427 8.276 -1.704 1.00 90.50 91 PHE A O 1
ATOM 705 N N . ASN A 1 92 ? 13.918 8.143 -0.042 1.00 90.75 92 ASN A N 1
ATOM 706 C CA . ASN A 1 92 ? 14.265 9.560 -0.089 1.00 90.75 92 ASN A CA 1
ATOM 707 C C . ASN A 1 92 ? 14.992 9.954 -1.383 1.00 90.75 92 ASN A C 1
ATOM 709 O O . ASN A 1 92 ? 14.720 11.023 -1.932 1.00 90.75 92 ASN A O 1
ATOM 713 N N . ALA A 1 93 ? 15.908 9.117 -1.882 1.00 87.81 93 ALA A N 1
ATOM 714 C CA . ALA A 1 93 ? 16.670 9.400 -3.099 1.00 87.81 93 ALA A CA 1
ATOM 715 C C . ALA A 1 93 ? 15.774 9.467 -4.345 1.00 87.81 93 ALA A C 1
ATOM 717 O O . ALA A 1 93 ? 16.005 10.291 -5.228 1.00 87.81 93 ALA A O 1
ATOM 718 N N . MET A 1 94 ? 14.724 8.647 -4.380 1.00 83.62 94 MET A N 1
ATOM 719 C CA . MET A 1 94 ? 13.699 8.654 -5.425 1.00 83.62 94 MET A CA 1
ATOM 720 C C . MET A 1 94 ? 12.687 9.800 -5.277 1.00 83.62 94 MET A C 1
ATOM 722 O O . MET A 1 94 ? 11.879 10.027 -6.171 1.00 83.62 94 MET A O 1
ATOM 726 N N . GLY A 1 95 ? 12.729 10.545 -4.168 1.00 84.50 95 GLY A N 1
ATOM 727 C CA . GLY A 1 95 ? 11.781 11.618 -3.888 1.00 84.50 95 GLY A CA 1
ATOM 728 C C . GLY A 1 95 ? 10.395 11.131 -3.465 1.00 84.50 95 GLY A C 1
ATOM 729 O O . GLY A 1 95 ? 9.463 11.932 -3.502 1.00 84.50 95 GLY A O 1
ATOM 730 N N . LEU A 1 96 ? 10.269 9.869 -3.036 1.00 85.00 96 LEU A N 1
ATOM 731 C CA . LEU A 1 96 ? 9.022 9.269 -2.541 1.00 85.00 96 LEU A CA 1
ATOM 732 C C . LEU A 1 96 ? 8.522 9.933 -1.248 1.00 85.00 96 LEU A C 1
ATOM 734 O O . LEU A 1 96 ? 7.336 9.922 -0.947 1.00 85.00 96 LEU A O 1
ATOM 738 N N . ASN A 1 97 ? 9.392 10.661 -0.549 1.00 84.19 97 ASN A N 1
ATOM 739 C CA . ASN A 1 97 ? 9.041 11.500 0.597 1.00 84.19 97 ASN A CA 1
ATOM 740 C C . ASN A 1 97 ? 8.300 12.810 0.243 1.00 84.19 97 ASN A C 1
ATOM 742 O O . ASN A 1 97 ? 8.269 13.750 1.041 1.00 84.19 97 ASN A O 1
ATOM 746 N N . LYS A 1 98 ? 7.733 12.912 -0.967 1.00 82.00 98 LYS A N 1
ATOM 747 C CA . LYS A 1 98 ? 6.994 14.079 -1.476 1.00 82.00 98 LYS A CA 1
ATOM 748 C C . LYS A 1 98 ? 5.531 13.697 -1.769 1.00 82.00 98 LYS A C 1
ATOM 750 O O . LYS A 1 98 ? 5.163 13.535 -2.936 1.00 82.00 98 LYS A O 1
ATOM 755 N N . PRO A 1 99 ? 4.671 13.617 -0.740 1.00 75.50 99 PRO A N 1
ATOM 756 C CA . PRO A 1 99 ? 3.377 12.926 -0.810 1.00 75.50 99 PRO A CA 1
ATOM 757 C C . PRO A 1 99 ? 2.403 13.493 -1.850 1.00 75.50 99 PRO A C 1
ATOM 759 O O . PRO A 1 99 ? 1.734 12.749 -2.563 1.00 75.50 99 PRO A O 1
ATOM 762 N N . GLY A 1 100 ? 2.363 14.821 -2.020 1.00 74.31 100 GLY A N 1
ATOM 763 C CA . GLY A 1 100 ? 1.389 15.472 -2.906 1.00 74.31 100 GLY A CA 1
ATOM 764 C C . GLY A 1 100 ? 1.536 15.151 -4.401 1.00 74.31 100 GLY A C 1
ATOM 765 O O . GLY A 1 100 ? 0.605 15.407 -5.163 1.00 74.31 100 GLY A O 1
ATOM 766 N N . ALA A 1 101 ? 2.683 14.621 -4.840 1.00 76.25 101 ALA A N 1
ATOM 767 C CA . ALA A 1 101 ? 2.848 14.124 -6.206 1.00 76.25 101 ALA A CA 1
ATOM 768 C C . ALA A 1 101 ? 2.277 12.705 -6.350 1.00 76.25 101 ALA A C 1
ATOM 770 O O . ALA A 1 101 ? 1.530 12.445 -7.288 1.00 76.25 101 ALA A O 1
ATOM 771 N N . TYR A 1 102 ? 2.569 11.819 -5.395 1.00 81.44 102 TYR A N 1
ATOM 772 C CA . TYR A 1 102 ? 2.170 10.412 -5.451 1.00 81.44 102 TYR A CA 1
ATOM 773 C C . TYR A 1 102 ? 0.686 10.199 -5.171 1.00 81.44 102 TYR A C 1
ATOM 775 O O . TYR A 1 102 ? 0.068 9.395 -5.858 1.00 81.44 102 TYR A O 1
ATOM 783 N N . GLN A 1 103 ? 0.073 10.999 -4.292 1.00 81.81 103 GLN A N 1
ATOM 784 C CA . GLN A 1 103 ? -1.385 10.985 -4.112 1.00 81.81 103 GLN A CA 1
ATOM 785 C C . GLN A 1 103 ? -2.131 11.225 -5.432 1.00 81.81 103 GLN A C 1
ATOM 787 O O . GLN A 1 103 ? -3.105 10.537 -5.709 1.00 81.81 103 GLN A O 1
ATOM 792 N N . LYS A 1 104 ? -1.645 12.154 -6.271 1.00 81.12 104 LYS A N 1
ATOM 793 C CA . LYS A 1 104 ? -2.228 12.439 -7.595 1.00 81.12 104 LYS A CA 1
ATOM 794 C C . LYS A 1 104 ? -1.975 11.328 -8.607 1.00 81.12 104 LYS A C 1
ATOM 796 O O . LYS A 1 104 ? -2.813 11.095 -9.467 1.00 81.12 104 LYS A O 1
ATOM 801 N N . VAL A 1 105 ? -0.811 10.681 -8.534 1.00 83.88 105 VAL A N 1
ATOM 802 C CA . VAL A 1 105 ? -0.502 9.523 -9.382 1.00 83.88 105 VAL A CA 1
ATOM 803 C C . VAL A 1 105 ? -1.458 8.380 -9.056 1.00 83.88 105 VAL A C 1
ATOM 805 O O . VAL A 1 105 ? -2.062 7.831 -9.968 1.00 83.88 105 VAL A O 1
ATOM 808 N N . VAL A 1 106 ? -1.648 8.070 -7.772 1.00 86.50 106 VAL A N 1
ATOM 809 C CA . VAL A 1 106 ? -2.565 7.010 -7.332 1.00 86.50 106 VAL A CA 1
ATOM 810 C C . VAL A 1 106 ? -4.013 7.324 -7.706 1.00 86.50 106 VAL A C 1
ATOM 812 O O . VAL A 1 106 ? -4.699 6.436 -8.201 1.00 86.50 106 VAL A O 1
ATOM 815 N N . ASP A 1 107 ? -4.453 8.570 -7.525 1.00 86.50 107 ASP A N 1
ATOM 816 C CA . ASP A 1 107 ? -5.778 9.052 -7.942 1.00 86.50 107 ASP A CA 1
ATOM 817 C C . ASP A 1 107 ? -6.016 8.801 -9.437 1.00 86.50 107 ASP A C 1
ATOM 819 O O . ASP A 1 107 ? -6.908 8.045 -9.820 1.00 86.50 107 ASP A O 1
ATOM 823 N N . LEU A 1 108 ? -5.098 9.286 -10.280 1.00 83.00 108 LEU A N 1
ATOM 824 C CA . LEU A 1 108 ? -5.151 9.079 -11.725 1.00 83.00 108 LEU A CA 1
ATOM 825 C C . LEU A 1 108 ? -5.141 7.591 -12.111 1.00 83.00 108 LEU A C 1
ATOM 827 O O . LEU A 1 108 ? -5.872 7.187 -13.014 1.00 83.00 108 LEU A O 1
ATOM 831 N N . MET A 1 109 ? -4.315 6.770 -11.455 1.00 84.50 109 MET A N 1
ATOM 832 C CA . MET A 1 109 ? -4.267 5.328 -11.708 1.00 84.50 109 MET A CA 1
ATOM 833 C C . MET A 1 109 ? -5.601 4.663 -11.359 1.00 84.50 109 MET A C 1
ATOM 835 O O . MET A 1 109 ? -6.160 3.960 -12.200 1.00 84.50 109 MET A O 1
ATOM 839 N N . ALA A 1 110 ? -6.129 4.904 -10.155 1.00 85.62 110 ALA A N 1
ATOM 840 C CA . ALA A 1 110 ? -7.402 4.346 -9.700 1.00 85.62 110 ALA A CA 1
ATOM 841 C C . ALA A 1 110 ? -8.546 4.707 -10.654 1.00 85.62 110 ALA A C 1
A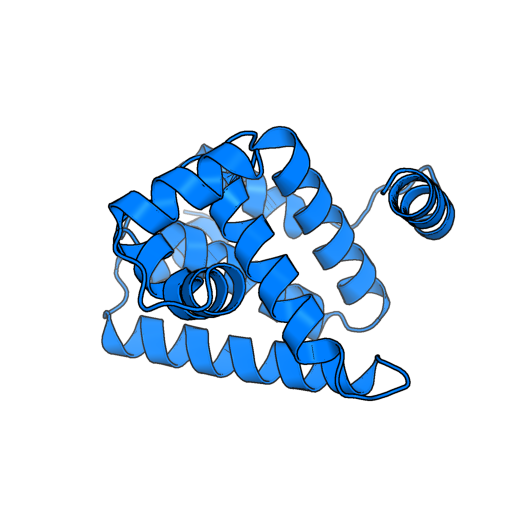TOM 843 O O . ALA A 1 110 ? -9.395 3.873 -10.970 1.00 85.62 110 ALA A O 1
ATOM 844 N N . ASP A 1 111 ? -8.529 5.928 -11.169 1.00 83.38 111 ASP A N 1
ATOM 845 C CA . ASP A 1 111 ? -9.504 6.408 -12.127 1.00 83.38 111 ASP A CA 1
ATOM 846 C C . ASP A 1 111 ? -9.395 5.779 -13.514 1.00 83.38 111 ASP A C 1
ATOM 848 O O . ASP A 1 111 ? -10.400 5.303 -14.044 1.00 83.38 111 ASP A O 1
ATOM 852 N N . ILE A 1 112 ? -8.194 5.736 -14.099 1.00 81.31 112 ILE A N 1
ATOM 853 C CA . ILE A 1 112 ? -7.961 5.073 -15.391 1.00 81.31 112 ILE A CA 1
ATOM 854 C C . ILE A 1 112 ? -8.409 3.616 -15.308 1.00 81.31 112 ILE A C 1
ATOM 856 O O . ILE A 1 112 ? -9.085 3.115 -16.206 1.00 81.31 112 ILE A O 1
ATOM 860 N N . PHE A 1 113 ? -8.063 2.937 -14.216 1.00 83.38 113 PHE A N 1
ATOM 861 C CA . PHE A 1 113 ? -8.468 1.558 -13.999 1.00 83.38 113 PHE A CA 1
ATOM 862 C C . PHE A 1 113 ? -9.980 1.420 -13.812 1.00 83.38 113 PHE A C 1
ATOM 864 O O . PHE A 1 113 ? -10.568 0.517 -14.401 1.00 83.38 113 PHE A O 1
ATOM 871 N N . GLY A 1 114 ? -10.627 2.352 -13.109 1.00 82.56 114 GLY A N 1
ATOM 872 C CA . GLY A 1 114 ? -12.083 2.384 -12.961 1.00 82.56 114 GLY A CA 1
ATOM 873 C C . GLY A 1 114 ? -12.849 2.651 -14.253 1.00 82.56 114 GLY A C 1
ATOM 874 O O . GLY A 1 114 ? -13.953 2.143 -14.418 1.00 82.56 114 GLY A O 1
ATOM 875 N N . MET A 1 115 ? -12.266 3.383 -15.207 1.00 80.19 115 MET A N 1
ATOM 876 C CA . MET A 1 115 ? -12.856 3.538 -16.544 1.00 80.19 115 MET A CA 1
ATOM 877 C C . MET A 1 115 ? -12.897 2.220 -17.327 1.00 80.19 115 MET A C 1
ATOM 879 O O . MET A 1 115 ? -13.702 2.077 -18.249 1.00 80.19 115 MET A O 1
ATOM 883 N N . VAL A 1 116 ? -12.010 1.280 -16.995 1.00 79.94 116 VAL A N 1
ATOM 884 C CA . VAL A 1 116 ? -11.887 -0.014 -17.672 1.00 79.94 116 VAL A CA 1
ATOM 885 C C . VAL A 1 116 ? -12.664 -1.106 -16.936 1.00 79.94 116 VAL A C 1
ATOM 887 O O . VAL A 1 116 ? -13.305 -1.934 -17.582 1.00 79.94 116 VAL A O 1
ATOM 890 N N . ASP A 1 117 ? -12.609 -1.114 -15.604 1.00 83.62 117 ASP A N 1
ATOM 891 C CA . ASP A 1 117 ? -13.227 -2.118 -14.738 1.00 83.62 117 ASP A CA 1
ATOM 892 C C . ASP A 1 117 ? -13.499 -1.513 -13.342 1.00 83.62 117 ASP A C 1
ATOM 894 O O . ASP A 1 117 ? -12.573 -1.213 -12.587 1.00 83.62 117 ASP A O 1
ATOM 898 N N . GLU A 1 118 ? -14.775 -1.338 -12.984 1.00 84.75 118 GLU A N 1
ATOM 899 C CA . GLU A 1 118 ? -15.173 -0.789 -11.676 1.00 84.75 118 GLU A CA 1
ATOM 900 C C . GLU A 1 118 ? -14.709 -1.681 -10.511 1.00 84.75 118 GLU A C 1
ATOM 902 O O . GLU A 1 118 ? -14.214 -1.170 -9.507 1.00 84.75 118 GLU A O 1
ATOM 907 N N . ASP A 1 119 ? -14.748 -3.009 -10.671 1.00 87.62 119 ASP A N 1
ATOM 908 C CA . ASP A 1 119 ? -14.275 -3.944 -9.645 1.00 87.62 119 ASP A CA 1
ATOM 909 C C . ASP A 1 119 ? -12.746 -3.829 -9.463 1.00 87.62 119 ASP A C 1
ATOM 911 O O . ASP A 1 119 ? -12.216 -4.103 -8.387 1.00 87.62 119 ASP A O 1
ATOM 915 N N . LEU A 1 120 ? -12.001 -3.455 -10.516 1.00 89.69 120 LEU A N 1
ATOM 916 C CA . LEU A 1 120 ? -10.562 -3.178 -10.409 1.00 89.69 120 LEU A CA 1
ATOM 917 C C . LEU A 1 120 ? -10.303 -1.917 -9.578 1.00 89.69 120 LEU A C 1
ATOM 919 O O . LEU A 1 120 ? -9.388 -1.919 -8.755 1.00 89.69 120 LEU A O 1
ATOM 923 N N . LYS A 1 121 ? -11.106 -0.861 -9.764 1.00 89.75 121 LYS A N 1
ATOM 924 C CA . LYS A 1 121 ? -11.014 0.358 -8.947 1.00 89.75 121 LYS A CA 1
ATOM 925 C C . LYS A 1 121 ? -11.301 0.053 -7.478 1.00 89.75 121 LYS A C 1
ATOM 927 O O . LYS A 1 121 ? -10.517 0.463 -6.624 1.00 89.75 121 LYS A O 1
ATOM 932 N N . ASP A 1 122 ? -12.339 -0.726 -7.189 1.00 90.06 122 ASP A N 1
ATOM 933 C CA . ASP A 1 122 ? -12.671 -1.137 -5.820 1.00 90.06 122 ASP A CA 1
ATOM 934 C C . ASP A 1 122 ? -11.529 -1.917 -5.150 1.00 90.06 122 ASP A C 1
ATOM 936 O O . ASP A 1 122 ? -11.158 -1.627 -4.008 1.00 90.06 122 ASP A O 1
ATOM 940 N N . ASP A 1 123 ? -10.924 -2.876 -5.860 1.00 92.75 123 ASP A N 1
ATOM 941 C CA . ASP A 1 123 ? -9.796 -3.652 -5.336 1.00 92.75 123 ASP A CA 1
ATOM 942 C C . ASP A 1 123 ? -8.562 -2.771 -5.071 1.00 92.75 123 ASP A C 1
ATOM 944 O O . ASP A 1 123 ? -7.884 -2.942 -4.058 1.00 92.75 123 ASP A O 1
ATOM 948 N N . ILE A 1 124 ? -8.292 -1.795 -5.938 1.00 92.12 124 ILE A N 1
ATOM 949 C CA . ILE A 1 124 ? -7.179 -0.845 -5.802 1.00 92.12 124 ILE A CA 1
ATOM 950 C C . ILE A 1 124 ? -7.386 0.096 -4.617 1.00 92.12 124 ILE A C 1
ATOM 952 O O . ILE A 1 124 ? -6.472 0.277 -3.811 1.00 92.12 124 ILE A O 1
ATOM 956 N N . ILE A 1 125 ? -8.592 0.644 -4.459 1.00 92.19 125 ILE A N 1
ATOM 957 C CA . ILE A 1 125 ? -8.944 1.489 -3.311 1.00 92.19 125 ILE A CA 1
ATOM 958 C C . ILE A 1 125 ? -8.8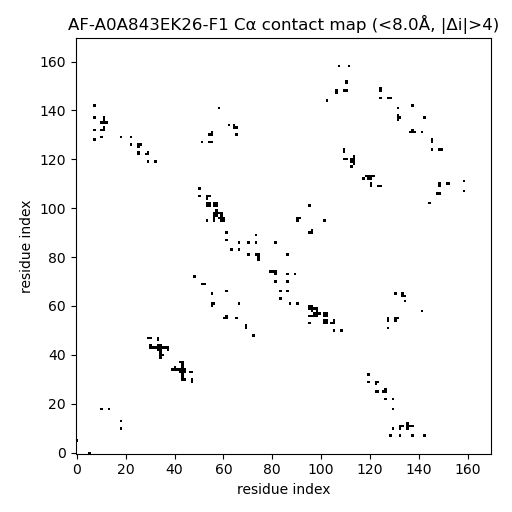13 0.695 -2.011 1.00 92.19 125 ILE A C 1
ATOM 960 O O . ILE A 1 125 ? -8.276 1.207 -1.026 1.00 92.19 125 ILE A O 1
ATOM 964 N N . LEU A 1 126 ? -9.262 -0.564 -2.001 1.00 93.19 126 LEU A N 1
ATOM 965 C CA . LEU A 1 126 ? -9.114 -1.432 -0.840 1.00 93.19 126 LEU A CA 1
ATOM 966 C C . LEU A 1 126 ? -7.639 -1.691 -0.515 1.00 93.19 126 LEU A C 1
ATOM 968 O O . LEU A 1 126 ? -7.273 -1.659 0.654 1.00 93.19 126 LEU A O 1
ATOM 972 N N . ILE A 1 127 ? -6.784 -1.902 -1.517 1.00 94.44 127 ILE A N 1
ATOM 973 C CA . ILE A 1 127 ? -5.341 -2.048 -1.298 1.00 94.44 127 ILE A CA 1
ATOM 974 C C . ILE A 1 127 ? -4.737 -0.767 -0.715 1.00 94.44 127 ILE A C 1
ATOM 976 O O . ILE A 1 127 ? -3.997 -0.870 0.259 1.00 94.44 127 ILE A O 1
ATOM 980 N N . CYS A 1 128 ? -5.071 0.422 -1.230 1.00 93.81 128 CYS A N 1
ATOM 981 C CA . CYS A 1 128 ? -4.619 1.688 -0.634 1.00 93.81 128 CYS A CA 1
ATOM 982 C C . CYS A 1 128 ? -5.035 1.796 0.837 1.00 93.81 128 CYS A C 1
ATOM 984 O O . CYS A 1 128 ? -4.232 2.162 1.689 1.00 93.81 128 CYS A O 1
ATOM 986 N N . LEU A 1 129 ? -6.282 1.433 1.144 1.00 92.62 129 LEU A N 1
ATOM 987 C CA . LEU A 1 129 ? -6.798 1.466 2.507 1.00 92.62 129 LEU A CA 1
ATOM 988 C C . LEU A 1 129 ? -6.086 0.460 3.424 1.00 92.62 129 LEU A C 1
ATOM 990 O O . LEU A 1 129 ? -5.840 0.767 4.588 1.00 92.62 129 LEU A O 1
ATOM 994 N N . LEU A 1 130 ? -5.745 -0.725 2.907 1.00 93.00 130 LEU A N 1
ATOM 995 C CA . LEU A 1 130 ? -4.928 -1.696 3.629 1.00 93.00 130 LEU A CA 1
ATOM 996 C C . LEU A 1 130 ? -3.524 -1.138 3.872 1.00 93.00 130 LEU A C 1
ATOM 998 O O . LEU A 1 130 ? -3.079 -1.184 5.008 1.00 93.00 130 LEU A O 1
ATOM 1002 N N . VAL A 1 131 ? -2.860 -0.554 2.867 1.00 92.62 131 VAL A N 1
ATOM 1003 C CA . VAL A 1 131 ? -1.537 0.079 3.037 1.00 92.62 131 VAL A CA 1
ATOM 1004 C C . VAL A 1 131 ? -1.562 1.098 4.178 1.00 92.62 131 VAL A C 1
ATOM 1006 O O . VAL A 1 131 ? -0.771 0.956 5.101 1.00 92.62 131 VAL A O 1
ATOM 1009 N N . CYS A 1 132 ? -2.524 2.025 4.194 1.00 91.38 132 CYS A N 1
ATOM 1010 C CA . CYS A 1 132 ? -2.683 2.979 5.302 1.00 91.38 132 CYS A CA 1
ATOM 1011 C C . CYS A 1 132 ? -2.921 2.293 6.659 1.00 91.38 132 CYS A C 1
ATOM 1013 O O . CYS A 1 132 ? -2.490 2.766 7.701 1.00 91.38 132 CYS A O 1
ATOM 1015 N N . GLY A 1 133 ? -3.633 1.166 6.667 1.00 91.69 133 GLY A N 1
ATOM 1016 C CA . GLY A 1 133 ? -3.944 0.421 7.885 1.00 91.69 133 GLY A CA 1
ATOM 1017 C C . GLY A 1 133 ? -2.833 -0.507 8.375 1.00 91.69 133 GLY A C 1
ATOM 1018 O O . GLY A 1 133 ? -3.006 -1.123 9.426 1.00 91.69 133 GLY A O 1
ATOM 1019 N N . ILE A 1 134 ? -1.716 -0.643 7.652 1.00 90.38 134 ILE A N 1
ATOM 1020 C CA . ILE A 1 134 ? -0.691 -1.656 7.949 1.00 90.38 134 ILE A CA 1
ATOM 1021 C C . ILE A 1 134 ? -0.029 -1.449 9.318 1.00 90.38 134 ILE A C 1
ATOM 1023 O O . ILE A 1 134 ? 0.383 -2.412 9.964 1.00 90.38 134 ILE A O 1
ATOM 1027 N N . ASP A 1 135 ? 0.026 -0.200 9.781 1.00 87.94 135 ASP A N 1
ATOM 1028 C CA . ASP A 1 135 ? 0.563 0.175 11.090 1.00 87.94 135 ASP A CA 1
ATOM 1029 C C . ASP A 1 135 ? -0.494 0.167 12.211 1.00 87.94 135 ASP A C 1
ATOM 1031 O O . ASP A 1 135 ? -0.179 0.450 13.368 1.00 87.94 135 ASP A O 1
ATOM 1035 N N . GLY A 1 136 ? -1.736 -0.220 11.895 1.00 88.00 136 GLY A N 1
ATOM 1036 C CA . GLY A 1 136 ? -2.830 -0.406 12.853 1.00 88.00 136 GLY A CA 1
ATOM 1037 C C . GLY A 1 136 ? -3.653 0.847 13.162 1.00 88.00 136 GLY A C 1
ATOM 1038 O O . GLY A 1 136 ? -4.581 0.775 13.965 1.00 88.00 136 GLY A O 1
ATOM 1039 N N . GLU A 1 137 ? -3.355 1.984 12.535 1.00 90.12 137 GLU A N 1
ATOM 1040 C CA . GLU A 1 137 ? -4.139 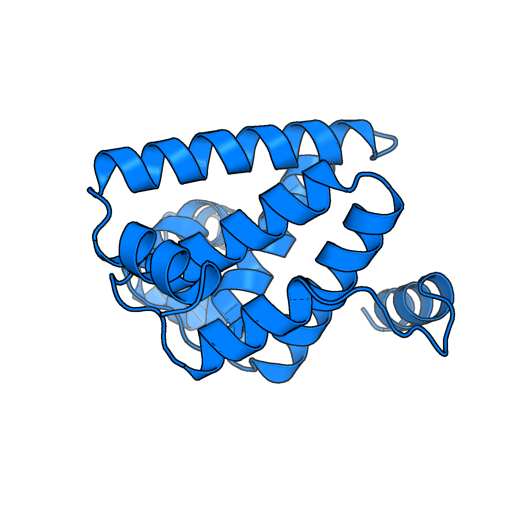3.216 12.651 1.00 90.12 137 GLU A CA 1
ATOM 1041 C C . GLU A 1 137 ? -4.230 3.898 11.287 1.00 90.12 137 GLU A C 1
ATOM 1043 O O . GLU A 1 137 ? -3.206 4.146 10.663 1.00 90.12 137 GLU A O 1
ATOM 1048 N N . ILE A 1 138 ? -5.446 4.237 10.851 1.00 91.62 138 ILE A N 1
ATOM 1049 C CA . ILE A 1 138 ? -5.674 5.024 9.639 1.00 91.62 138 ILE A CA 1
ATOM 1050 C C . ILE A 1 138 ? -5.996 6.452 10.076 1.00 91.62 138 ILE A C 1
ATOM 1052 O O . ILE A 1 138 ? -7.033 6.736 10.693 1.00 91.62 138 ILE A O 1
ATOM 1056 N N . THR A 1 139 ? -5.112 7.379 9.737 1.00 90.50 139 THR A N 1
ATOM 1057 C CA . THR A 1 139 ? -5.233 8.787 10.111 1.00 90.50 139 THR A CA 1
ATOM 1058 C C . THR A 1 139 ? -6.400 9.475 9.394 1.00 90.50 139 THR A C 1
ATOM 1060 O O . THR A 1 139 ? -6.903 9.026 8.363 1.00 90.50 139 THR A O 1
ATOM 1063 N N . GLU A 1 140 ? -6.853 10.617 9.918 1.00 90.44 140 GLU A N 1
ATOM 1064 C CA . GLU A 1 140 ? -7.926 11.389 9.270 1.00 90.44 140 GLU A CA 1
ATOM 1065 C C . GLU A 1 140 ? -7.524 11.934 7.888 1.00 90.44 140 GLU A C 1
ATOM 1067 O O . GLU A 1 140 ? -8.381 12.052 7.008 1.00 90.44 140 GLU A O 1
ATOM 1072 N N . ASP A 1 141 ? -6.237 12.222 7.672 1.00 88.31 141 ASP A N 1
ATOM 1073 C CA . ASP A 1 141 ? -5.724 12.661 6.371 1.00 88.31 141 ASP A CA 1
ATOM 1074 C C . ASP A 1 141 ? -5.743 11.512 5.349 1.00 88.31 141 ASP A C 1
ATOM 1076 O O . ASP A 1 141 ? -6.193 11.710 4.219 1.00 88.31 141 ASP A O 1
ATOM 1080 N N . GLU A 1 142 ? -5.374 10.294 5.753 1.00 90.62 142 GLU A N 1
ATOM 1081 C CA . GLU A 1 142 ? -5.492 9.095 4.911 1.00 90.62 142 GLU A CA 1
ATOM 1082 C C . GLU A 1 142 ? -6.952 8.754 4.618 1.00 90.62 142 GLU A C 1
ATOM 1084 O O . GLU A 1 142 ? -7.313 8.525 3.467 1.00 90.62 142 GLU A O 1
ATOM 1089 N N . LYS A 1 143 ? -7.841 8.817 5.620 1.00 91.44 143 LYS A N 1
ATOM 1090 C CA . LYS A 1 143 ? -9.290 8.647 5.404 1.00 91.44 143 LYS A CA 1
ATOM 1091 C C . LYS A 1 143 ? -9.824 9.643 4.388 1.00 91.44 143 LYS A C 1
ATOM 1093 O O . LYS A 1 143 ? -10.675 9.290 3.573 1.00 91.44 143 LYS A O 1
ATOM 1098 N N . LYS A 1 144 ? -9.372 10.897 4.452 1.00 90.25 144 LYS A N 1
ATOM 1099 C CA . LYS A 1 144 ? -9.765 11.933 3.496 1.00 90.25 144 LYS A CA 1
ATOM 1100 C C . LYS A 1 144 ? -9.255 11.607 2.094 1.00 90.25 144 LYS A C 1
ATOM 1102 O O . LYS A 1 144 ? -10.036 11.721 1.157 1.00 90.25 144 LYS A O 1
ATOM 1107 N N . TRP A 1 145 ? -8.003 11.183 1.962 1.00 89.50 145 TRP A N 1
ATOM 1108 C CA . TRP A 1 145 ? -7.426 10.779 0.682 1.00 89.50 145 TRP A CA 1
ATOM 1109 C C . TRP A 1 145 ? -8.144 9.564 0.077 1.00 89.50 145 TRP A C 1
ATOM 1111 O O . TRP A 1 145 ? -8.596 9.634 -1.060 1.00 89.50 145 TRP A O 1
ATOM 1121 N N . ILE A 1 146 ? -8.385 8.498 0.847 1.00 91.25 146 ILE A N 1
ATOM 1122 C CA . ILE A 1 146 ? -9.131 7.322 0.365 1.00 91.25 146 ILE A CA 1
ATOM 1123 C C . ILE A 1 146 ? -10.557 7.697 -0.065 1.00 91.25 146 ILE A C 1
ATOM 1125 O O . ILE A 1 146 ? -11.045 7.206 -1.080 1.00 91.25 146 ILE A O 1
ATOM 1129 N N . LYS A 1 147 ? -11.235 8.594 0.668 1.00 89.69 147 LYS A N 1
ATOM 1130 C CA . LYS A 1 147 ? -12.556 9.107 0.261 1.00 89.69 147 LYS A CA 1
ATOM 1131 C C . LYS A 1 147 ? -12.510 9.816 -1.092 1.00 89.69 147 LYS A C 1
ATOM 1133 O O . LYS A 1 147 ? -13.463 9.670 -1.846 1.00 89.69 147 LYS A O 1
ATOM 1138 N N . GLN A 1 148 ? -11.428 10.531 -1.404 1.00 87.75 148 GLN A N 1
ATOM 1139 C CA . GLN A 1 148 ? -11.251 11.162 -2.715 1.00 87.75 148 GLN A CA 1
ATOM 1140 C C . GLN A 1 148 ? -11.144 10.116 -3.828 1.00 87.75 148 GLN A C 1
ATOM 1142 O O . GLN A 1 148 ? -11.822 10.268 -4.833 1.00 87.75 148 GLN A O 1
ATOM 1147 N N . LEU A 1 149 ? -10.416 9.013 -3.612 1.00 86.31 149 LEU A N 1
ATOM 1148 C CA . LEU A 1 149 ? -10.306 7.930 -4.605 1.00 86.31 149 LEU A CA 1
ATOM 1149 C C . LEU A 1 149 ? -11.662 7.269 -4.926 1.00 86.31 149 LEU A C 1
ATOM 1151 O O . LEU A 1 149 ? -11.875 6.772 -6.031 1.00 86.31 149 LEU A O 1
ATOM 1155 N N . ILE A 1 150 ? -12.582 7.240 -3.952 1.00 83.00 150 ILE A N 1
ATOM 1156 C CA . ILE A 1 150 ? -13.943 6.700 -4.121 1.00 83.00 150 ILE A CA 1
ATOM 1157 C C . ILE A 1 150 ? -14.818 7.645 -4.959 1.00 83.00 150 ILE A C 1
ATOM 1159 O O . ILE A 1 150 ? -15.752 7.193 -5.626 1.00 83.00 150 ILE A O 1
ATOM 1163 N N . GLU A 1 151 ? -14.550 8.951 -4.934 1.00 75.00 151 GLU A N 1
ATOM 1164 C CA . GLU A 1 151 ? -15.321 9.906 -5.721 1.00 75.00 151 GLU A CA 1
ATOM 1165 C C . GLU A 1 151 ? -15.047 9.697 -7.225 1.00 75.00 151 GLU A C 1
ATOM 1167 O O . GLU A 1 151 ? -13.911 9.468 -7.643 1.00 75.00 151 GLU A O 1
ATOM 1172 N N . PRO A 1 152 ? -16.085 9.710 -8.079 1.00 59.22 152 PRO A N 1
ATOM 1173 C CA . PRO A 1 152 ? -15.890 9.620 -9.517 1.00 59.22 152 PRO A CA 1
ATOM 1174 C C . PRO A 1 152 ? -15.237 10.898 -10.051 1.00 59.22 152 PRO A C 1
ATOM 1176 O O . PRO A 1 152 ? -15.571 12.009 -9.629 1.00 59.22 152 PRO A O 1
ATOM 1179 N N . LEU A 1 153 ? -14.358 10.728 -11.037 1.00 53.50 153 LEU A N 1
ATOM 1180 C CA . LEU A 1 153 ? -13.651 11.815 -11.699 1.00 53.50 153 LEU A CA 1
ATOM 1181 C C . LEU A 1 153 ? -14.571 12.943 -12.166 1.00 53.50 153 LEU A C 1
ATOM 1183 O O . LEU A 1 153 ? -15.468 12.748 -12.989 1.00 53.50 153 LEU A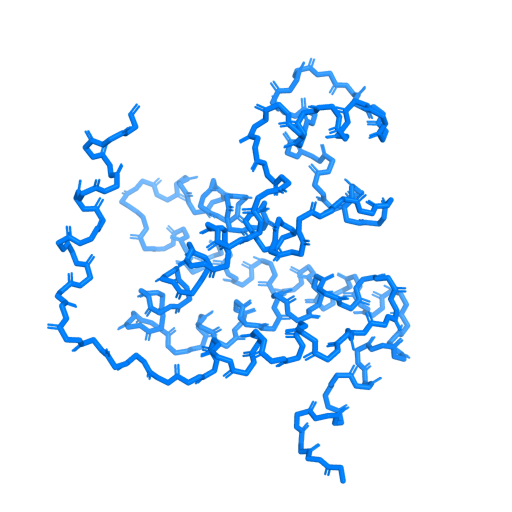 O 1
ATOM 1187 N N . GLN A 1 154 ? -14.264 14.159 -11.724 1.00 47.56 154 GLN A N 1
ATOM 1188 C CA . GLN A 1 154 ? -14.691 15.379 -12.401 1.00 47.56 154 GLN A CA 1
ATOM 1189 C C . GLN A 1 154 ? -13.590 15.797 -13.380 1.00 47.56 154 GLN A C 1
ATOM 1191 O O . GLN A 1 154 ? -12.838 16.736 -13.129 1.00 47.56 154 GLN A O 1
ATOM 1196 N N . LEU A 1 155 ? -13.439 15.062 -14.484 1.00 46.91 155 LEU A N 1
ATOM 1197 C CA . LEU A 1 155 ? -12.501 15.456 -15.536 1.00 46.91 155 LEU A CA 1
ATOM 1198 C C . LEU A 1 155 ? -13.050 16.680 -16.274 1.00 46.91 155 LEU A C 1
ATOM 1200 O O . LEU A 1 155 ? -14.012 16.570 -17.032 1.00 46.91 155 LEU A O 1
ATOM 1204 N N . GLU A 1 156 ? -12.399 17.832 -16.115 1.00 47.06 156 GLU A N 1
ATOM 1205 C CA . GLU A 1 156 ? -12.476 18.915 -17.110 1.00 47.06 156 GLU A CA 1
ATOM 1206 C C . GLU A 1 156 ? -11.479 18.702 -18.273 1.00 47.06 156 GLU A C 1
ATOM 1208 O O . GLU A 1 156 ? -11.533 19.431 -19.262 1.00 47.06 156 GLU A O 1
ATOM 1213 N N . ILE A 1 157 ? -10.572 17.716 -18.177 1.00 49.19 157 ILE A N 1
ATOM 1214 C CA . ILE A 1 157 ? -9.446 17.487 -19.105 1.00 49.19 157 ILE A CA 1
ATOM 1215 C C . ILE A 1 157 ? -9.338 15.989 -19.429 1.00 49.19 157 ILE A C 1
ATOM 1217 O O . ILE A 1 157 ? -9.564 15.166 -18.553 1.00 49.19 157 ILE A O 1
ATOM 1221 N N . ASP A 1 158 ? -9.003 15.625 -20.666 1.00 52.44 158 ASP A N 1
ATOM 1222 C CA . ASP A 1 158 ? -8.874 14.233 -21.126 1.00 52.44 158 ASP A CA 1
ATOM 1223 C C . ASP A 1 158 ? -7.687 13.503 -20.432 1.00 52.44 158 ASP A C 1
ATOM 1225 O O . ASP A 1 158 ? -6.553 13.991 -20.507 1.00 52.44 158 ASP A O 1
ATOM 1229 N N . PRO A 1 159 ? -7.887 12.333 -19.781 1.00 48.47 159 PRO A N 1
ATOM 1230 C CA . PRO A 1 159 ? -6.833 11.553 -19.116 1.00 48.47 159 PRO A CA 1
ATOM 1231 C C . PRO A 1 159 ? -5.632 11.227 -20.010 1.00 48.47 159 PRO A C 1
ATOM 1233 O O . PRO A 1 159 ? -4.495 11.195 -19.536 1.00 48.47 159 PRO A O 1
ATOM 1236 N N . MET A 1 160 ? -5.856 11.040 -21.315 1.00 50.22 160 MET A N 1
ATOM 1237 C CA . MET A 1 160 ? -4.788 10.749 -22.275 1.00 50.22 160 MET A CA 1
ATOM 1238 C C . MET A 1 160 ? -3.842 11.939 -22.474 1.00 50.22 160 MET A C 1
ATOM 1240 O O . MET A 1 160 ? -2.653 11.755 -22.739 1.00 50.22 160 MET A O 1
ATOM 1244 N N . GLU A 1 161 ? -4.343 13.165 -22.321 1.00 56.62 161 GLU A N 1
ATOM 1245 C CA . GLU A 1 161 ? -3.553 14.390 -22.458 1.00 56.62 161 GLU A CA 1
ATOM 1246 C C . GLU A 1 161 ? -2.575 14.555 -21.282 1.00 56.62 161 GLU A C 1
ATOM 1248 O O . GLU A 1 161 ? -1.429 14.975 -21.465 1.00 56.62 161 GLU A O 1
ATOM 1253 N N . TYR A 1 162 ? -2.985 14.136 -20.080 1.00 48.25 162 TYR A N 1
ATOM 1254 C CA . TYR A 1 162 ? -2.144 14.167 -18.884 1.00 48.25 162 TYR A CA 1
ATOM 1255 C C . TYR A 1 162 ? -1.039 13.099 -18.911 1.00 48.25 162 TYR A C 1
ATOM 1257 O O . TYR A 1 162 ? 0.112 13.400 -18.590 1.00 48.25 162 TYR A O 1
ATOM 1265 N N . ILE A 1 163 ? -1.366 11.873 -19.345 1.00 49.41 163 ILE A N 1
ATOM 1266 C CA . ILE A 1 163 ? -0.411 10.755 -19.459 1.00 49.41 163 ILE A CA 1
ATOM 1267 C C . ILE A 1 163 ? 0.711 11.0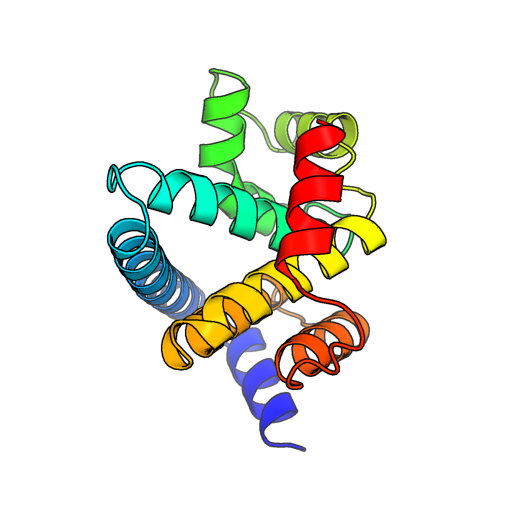97 -20.441 1.00 49.41 163 ILE A C 1
ATOM 1269 O O . ILE A 1 163 ? 1.883 10.947 -20.102 1.00 49.41 163 ILE A O 1
ATOM 1273 N N . ASN A 1 164 ? 0.371 11.621 -21.622 1.00 53.28 164 ASN A N 1
ATOM 1274 C CA . ASN A 1 164 ? 1.374 12.050 -22.598 1.00 53.28 164 ASN A CA 1
ATOM 1275 C C . ASN A 1 164 ? 2.298 13.124 -22.003 1.00 53.28 164 ASN A C 1
ATOM 1277 O O . ASN A 1 164 ? 3.515 13.031 -22.115 1.00 53.28 164 ASN A O 1
ATOM 1281 N N . GLY A 1 165 ? 1.741 14.085 -21.261 1.00 54.56 165 GLY A N 1
ATOM 1282 C CA . GLY A 1 165 ? 2.530 15.114 -20.583 1.00 54.56 165 GLY A CA 1
ATOM 1283 C C . GLY A 1 165 ? 3.445 14.604 -19.459 1.00 54.56 165 GLY A C 1
ATOM 1284 O O . GLY A 1 165 ? 4.410 15.296 -19.120 1.00 54.56 165 GLY A O 1
ATOM 1285 N N . PHE A 1 166 ? 3.152 13.442 -18.866 1.00 40.06 166 PHE A N 1
ATOM 1286 C CA . PHE A 1 166 ? 3.994 12.783 -17.863 1.00 40.06 166 PHE A CA 1
ATOM 1287 C C . PHE A 1 166 ? 5.087 11.929 -18.518 1.00 40.06 166 PHE A C 1
ATOM 1289 O O . PHE A 1 166 ? 6.254 12.061 -18.154 1.00 40.06 166 PHE A O 1
ATOM 1296 N N . LEU A 1 167 ? 4.727 11.123 -19.523 1.00 40.34 167 LEU A N 1
ATOM 1297 C CA . LEU A 1 167 ? 5.661 10.273 -20.269 1.00 40.34 167 LEU A CA 1
ATOM 1298 C C . LEU A 1 167 ? 6.680 11.085 -21.079 1.00 40.34 167 LEU A C 1
ATOM 1300 O O . LEU A 1 167 ? 7.830 10.679 -21.179 1.00 40.34 167 LEU A O 1
ATOM 1304 N N . ASP A 1 168 ? 6.302 12.263 -21.580 1.00 44.84 168 ASP A N 1
ATOM 1305 C CA . ASP A 1 168 ? 7.211 13.162 -22.304 1.00 44.84 168 ASP A CA 1
ATOM 1306 C C . ASP A 1 168 ? 8.215 13.895 -21.385 1.00 44.84 168 ASP A C 1
ATOM 1308 O O . ASP A 1 168 ? 9.099 14.609 -21.868 1.00 44.84 168 ASP A O 1
ATOM 1312 N N . LYS A 1 169 ? 8.069 13.779 -20.056 1.00 40.94 169 LYS A N 1
ATOM 1313 C CA . LYS A 1 169 ? 8.918 14.454 -19.054 1.00 40.94 169 LYS A CA 1
ATOM 1314 C C . LYS A 1 169 ? 9.821 13.513 -18.248 1.00 40.94 169 LYS A C 1
ATOM 1316 O O . LYS A 1 169 ? 10.598 14.024 -17.436 1.00 40.94 169 LYS A O 1
ATOM 1321 N N . ALA A 1 170 ? 9.718 12.201 -18.451 1.00 39.34 170 ALA A N 1
ATOM 1322 C CA . ALA A 1 170 ? 10.616 11.184 -17.895 1.00 39.34 170 ALA A CA 1
ATOM 1323 C C . ALA A 1 170 ? 11.746 10.859 -18.886 1.00 39.34 170 ALA A C 1
ATOM 1325 O O . ALA A 1 170 ? 12.881 10.619 -18.413 1.00 39.34 170 ALA A O 1
#

Solvent-accessible surface area (backbone atoms only — not comparable to full-atom values): 9463 Å² total; per-residue (Å²): 131,54,76,63,56,51,52,52,50,54,50,33,70,43,54,69,70,57,48,52,48,54,51,50,56,41,50,51,53,48,31,55,52,41,18,71,73,36,98,79,44,64,54,12,58,54,55,45,52,53,47,52,52,28,49,54,15,36,82,27,58,80,51,77,63,57,40,64,70,42,38,72,58,48,20,62,75,67,76,41,91,66,52,71,68,52,46,53,50,52,39,52,74,74,50,40,56,44,19,81,60,25,45,53,51,45,42,52,49,42,48,59,41,33,76,77,34,59,70,52,21,53,44,49,51,50,49,46,53,48,60,52,20,67,84,46,55,66,49,74,68,54,53,52,52,55,52,52,64,70,49,78,84,84,70,92,63,63,69,70,62,54,51,52,63,50,65,76,70,112

Radius of gyration: 15.87 Å; Cα contacts (8 Å, |Δi|>4): 149; chains: 1; bounding box: 41×32×39 Å

Secondary structure (DSSP, 8-state):
--HHHHHHHHHHT--HHHHHHHHHHHHHHHHHHHHHHSTTSSHHHHHHHHHHHHHHTTSS---HHHHHHHHHHHHHHHTS---HHHHHHHHHHTTTT-HHHHHHHHHHHHHHHHHH-HHHHHHHHHHHHHHHHTTS---HHHHHHHHHHHSPP--SS-HHHHHHHHHTT-